Protein AF-A0A7C9F5W0-F1 (afdb_monomer)

Mean predicted aligned error: 7.7 Å

Structure (mmCIF, N/CA/C/O backbone):
data_AF-A0A7C9F5W0-F1
#
_entry.id   AF-A0A7C9F5W0-F1
#
loop_
_atom_site.group_PDB
_atom_site.id
_atom_site.type_symbol
_atom_site.label_atom_id
_atom_site.label_alt_id
_atom_site.label_comp_id
_atom_site.label_asym_id
_atom_site.label_entity_id
_atom_site.label_seq_id
_atom_site.pdbx_PDB_ins_code
_atom_site.Cartn_x
_atom_site.Cartn_y
_atom_site.Cartn_z
_atom_site.occupancy
_atom_site.B_iso_or_equiv
_atom_site.auth_seq_id
_atom_site.auth_comp_id
_atom_site.auth_asym_id
_atom_site.auth_atom_id
_atom_site.pdbx_PDB_model_num
ATOM 1 N N . LEU A 1 1 ? 6.423 -10.987 11.512 1.00 59.75 1 LEU A N 1
ATOM 2 C CA . LEU A 1 1 ? 6.586 -11.895 10.346 1.00 59.75 1 LEU A CA 1
ATOM 3 C C . LEU A 1 1 ? 6.073 -11.214 9.077 1.00 59.75 1 LEU A C 1
ATOM 5 O O . LEU A 1 1 ? 4.986 -10.656 9.118 1.00 59.75 1 LEU A O 1
ATOM 9 N N . GLN A 1 2 ? 6.806 -11.281 7.961 1.00 72.88 2 GLN A N 1
ATOM 10 C CA . GLN A 1 2 ? 6.276 -10.926 6.635 1.00 72.88 2 GLN A CA 1
ATOM 11 C C . GLN A 1 2 ? 5.880 -12.221 5.919 1.00 72.88 2 GLN A C 1
ATOM 13 O O . GLN A 1 2 ? 6.742 -13.038 5.603 1.00 72.88 2 GLN A O 1
ATOM 18 N N . SER A 1 3 ? 4.579 -12.455 5.740 1.00 81.19 3 SER A N 1
ATOM 19 C CA . SER A 1 3 ? 4.082 -13.720 5.176 1.00 81.19 3 SER A CA 1
ATOM 20 C C . SER A 1 3 ? 3.840 -13.618 3.671 1.00 81.19 3 SER A C 1
ATOM 22 O O . SER A 1 3 ? 4.361 -14.426 2.905 1.00 81.19 3 SER A O 1
ATOM 24 N N . VAL A 1 4 ? 3.106 -12.589 3.246 1.00 92.00 4 VAL A N 1
ATOM 25 C CA . VAL A 1 4 ? 2.642 -12.423 1.866 1.00 92.00 4 VAL A CA 1
ATOM 26 C C . VAL A 1 4 ? 2.950 -11.015 1.377 1.00 92.00 4 VAL A C 1
ATOM 28 O O . VAL A 1 4 ? 2.816 -10.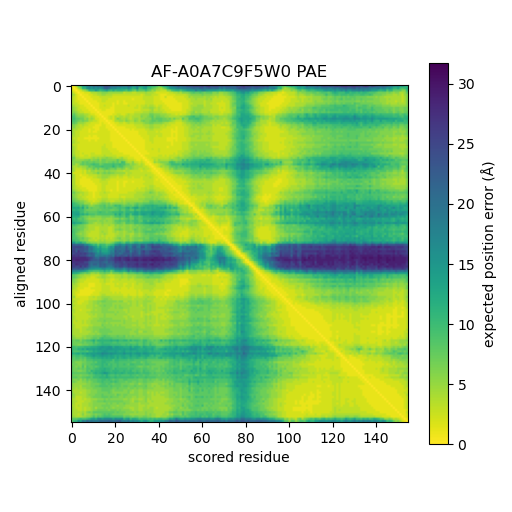040 2.124 1.00 92.00 4 VAL A O 1
ATOM 31 N N . GLU A 1 5 ? 3.340 -10.925 0.113 1.00 94.19 5 GLU A N 1
ATOM 32 C CA . GLU A 1 5 ? 3.573 -9.684 -0.606 1.00 94.19 5 GLU A CA 1
ATOM 33 C C . GLU A 1 5 ? 3.008 -9.763 -2.027 1.00 94.19 5 GLU A C 1
ATOM 35 O O . GLU A 1 5 ? 3.079 -10.797 -2.686 1.00 94.19 5 GLU A O 1
ATOM 40 N N . THR A 1 6 ? 2.436 -8.661 -2.496 1.00 96.44 6 THR A N 1
ATOM 41 C CA . THR A 1 6 ? 1.995 -8.464 -3.874 1.00 96.44 6 THR A CA 1
ATOM 42 C C . THR A 1 6 ? 2.593 -7.174 -4.407 1.00 96.44 6 THR A C 1
ATOM 44 O O . THR A 1 6 ? 2.461 -6.113 -3.795 1.00 96.44 6 THR A O 1
ATOM 47 N N . LEU A 1 7 ? 3.248 -7.280 -5.555 1.00 97.12 7 LEU A N 1
ATOM 48 C CA . LEU A 1 7 ? 3.830 -6.178 -6.300 1.00 97.12 7 LEU A CA 1
ATOM 49 C C . LEU A 1 7 ? 3.141 -6.087 -7.659 1.00 97.12 7 LEU A C 1
ATOM 51 O O . LEU A 1 7 ? 2.989 -7.090 -8.357 1.00 97.12 7 LEU A O 1
ATOM 55 N N . VAL A 1 8 ? 2.743 -4.878 -8.032 1.00 97.56 8 VAL A N 1
ATOM 56 C CA . VAL A 1 8 ? 2.261 -4.552 -9.374 1.00 97.56 8 VAL A CA 1
ATOM 57 C C . VAL A 1 8 ? 3.175 -3.474 -9.919 1.00 97.56 8 VAL A C 1
ATOM 59 O O . VAL A 1 8 ? 3.322 -2.433 -9.288 1.00 97.56 8 VAL A O 1
ATOM 62 N N . VAL A 1 9 ? 3.804 -3.727 -11.061 1.00 97.25 9 VAL A N 1
ATOM 63 C CA . VAL A 1 9 ? 4.745 -2.803 -11.700 1.00 97.25 9 VAL A CA 1
ATOM 64 C C . VAL A 1 9 ? 4.319 -2.580 -13.147 1.00 97.25 9 VAL A C 1
ATOM 66 O O . VAL A 1 9 ? 4.123 -3.534 -13.898 1.00 97.25 9 VAL A O 1
ATOM 69 N N . GLN A 1 10 ? 4.171 -1.321 -13.539 1.00 96.38 10 GLN A N 1
ATOM 70 C CA . GLN A 1 10 ? 3.725 -0.899 -14.863 1.00 96.38 10 GLN A CA 1
ATOM 71 C C . GLN A 1 10 ? 4.672 0.156 -15.421 1.00 96.38 10 GLN A C 1
ATOM 73 O O . GLN A 1 10 ? 4.951 1.157 -14.762 1.00 96.38 10 GLN A O 1
ATOM 78 N N . GLY A 1 11 ? 5.168 -0.066 -16.637 1.00 95.19 11 GLY A N 1
ATOM 79 C CA . GLY A 1 11 ? 6.000 0.903 -17.348 1.00 95.19 11 GLY A CA 1
ATOM 80 C C . GLY A 1 11 ? 7.314 1.239 -16.647 1.00 95.19 11 GLY A C 1
ATOM 81 O O . GLY A 1 11 ? 7.776 2.370 -16.769 1.00 95.19 11 GLY A O 1
ATOM 82 N N . ALA A 1 12 ? 7.903 0.296 -15.904 1.00 95.00 12 ALA A N 1
ATOM 83 C CA . ALA A 1 12 ? 9.179 0.510 -15.224 1.00 95.00 12 ALA A CA 1
ATOM 84 C C . ALA A 1 12 ? 10.267 1.016 -16.184 1.00 95.00 12 ALA A C 1
ATOM 86 O O . ALA A 1 12 ? 10.288 0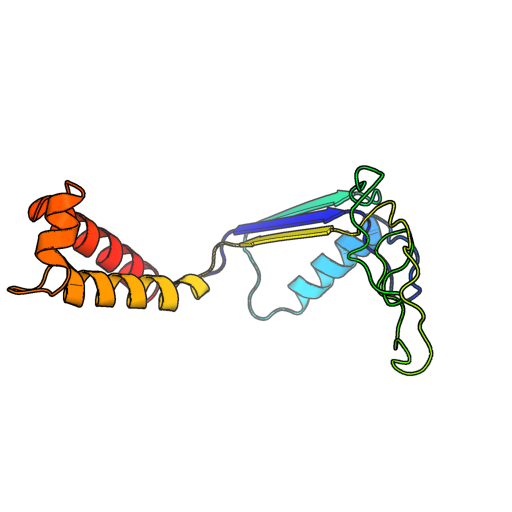.661 -17.365 1.00 95.00 12 ALA A O 1
ATOM 87 N N . LEU A 1 13 ? 11.164 1.841 -15.650 1.00 92.06 13 LEU A N 1
ATOM 88 C CA . LEU A 1 13 ? 12.301 2.402 -16.368 1.00 92.06 13 LEU A CA 1
ATOM 89 C C . LEU A 1 13 ? 13.603 1.827 -15.811 1.00 92.06 13 LEU A C 1
ATOM 91 O O . LEU A 1 13 ? 13.707 1.587 -14.606 1.00 92.06 13 LEU A O 1
ATOM 95 N N . ASP A 1 14 ? 14.576 1.604 -16.686 1.00 89.50 14 ASP A N 1
ATOM 96 C CA . ASP A 1 14 ? 15.941 1.260 -16.309 1.00 89.50 14 ASP A CA 1
ATOM 97 C C . ASP A 1 14 ? 16.748 2.511 -15.906 1.00 89.50 14 ASP A C 1
ATOM 99 O O . ASP A 1 14 ? 16.262 3.645 -15.931 1.00 89.50 14 ASP A O 1
ATOM 103 N N . SER A 1 15 ? 18.012 2.316 -15.524 1.00 82.31 15 SER A N 1
ATOM 104 C CA . SER A 1 15 ? 18.911 3.414 -15.147 1.00 82.31 15 SER A CA 1
ATOM 105 C C . SER A 1 15 ? 19.243 4.378 -16.293 1.00 82.31 15 SER A C 1
ATOM 107 O O . SER A 1 15 ? 19.744 5.468 -16.036 1.00 82.31 15 SER A O 1
ATOM 109 N N . GLY A 1 16 ? 19.007 3.979 -17.545 1.00 83.69 16 GLY A N 1
ATOM 110 C CA . GLY A 1 16 ? 19.163 4.811 -18.738 1.00 83.69 16 GLY A CA 1
ATOM 111 C C . GLY A 1 16 ? 17.876 5.532 -19.153 1.00 83.69 16 GLY A C 1
ATOM 112 O O . GLY A 1 16 ? 17.865 6.193 -20.191 1.00 83.69 16 GLY A O 1
ATOM 113 N N . GLY A 1 17 ? 16.793 5.401 -18.379 1.00 83.50 17 GLY A N 1
ATOM 114 C CA . GLY A 1 17 ? 15.490 5.981 -18.699 1.00 83.50 17 GLY A CA 1
ATOM 115 C C . GLY A 1 17 ? 14.744 5.255 -19.822 1.00 83.50 17 GLY A C 1
ATOM 116 O O . GLY A 1 17 ? 13.773 5.796 -20.346 1.00 83.50 17 GLY A O 1
ATOM 117 N N . GLN A 1 18 ? 15.171 4.050 -20.208 1.00 89.44 18 GLN A N 1
ATOM 118 C CA . GLN A 1 18 ? 14.470 3.212 -21.183 1.00 89.44 18 GLN A CA 1
ATOM 119 C C . GLN A 1 18 ? 13.486 2.272 -20.487 1.00 89.44 18 GLN A C 1
ATOM 121 O O . GLN A 1 18 ? 13.596 2.003 -19.293 1.00 89.44 18 GLN A O 1
ATOM 126 N N . ARG A 1 19 ? 12.491 1.762 -21.224 1.00 92.44 19 ARG A N 1
ATOM 127 C CA . ARG A 1 19 ? 11.513 0.813 -20.669 1.00 92.44 19 ARG A CA 1
ATOM 128 C C . ARG A 1 19 ? 12.202 -0.492 -20.290 1.00 92.44 19 ARG A C 1
ATOM 130 O O . ARG A 1 19 ? 12.713 -1.192 -21.160 1.00 92.44 19 ARG A O 1
ATOM 137 N N . ALA A 1 20 ? 12.127 -0.839 -19.010 1.00 94.88 20 ALA A N 1
ATOM 138 C CA . ALA A 1 20 ? 12.619 -2.111 -18.515 1.00 94.88 20 ALA A CA 1
ATOM 139 C C . ALA A 1 20 ? 11.747 -3.260 -19.042 1.00 94.88 20 ALA A C 1
ATOM 141 O O . ALA A 1 20 ? 10.511 -3.203 -19.030 1.00 94.88 20 ALA A O 1
ATOM 142 N N . SER A 1 21 ? 12.397 -4.331 -19.478 1.00 96.25 21 SER A N 1
ATOM 143 C CA . SER A 1 21 ? 11.756 -5.593 -19.825 1.00 96.25 21 SER A CA 1
ATOM 144 C C . SER A 1 21 ? 11.158 -6.273 -18.590 1.00 96.25 21 SER A C 1
ATOM 146 O O . SER A 1 21 ? 11.587 -6.075 -17.450 1.00 96.25 21 SER A O 1
ATOM 148 N N . VAL A 1 22 ? 10.180 -7.154 -18.816 1.00 96.31 22 VAL A N 1
ATOM 149 C CA . VAL A 1 22 ? 9.582 -7.966 -17.743 1.00 96.31 22 VAL A CA 1
ATOM 150 C C . VAL A 1 22 ? 10.648 -8.786 -17.007 1.00 96.31 22 VAL A C 1
ATOM 152 O O . VAL A 1 22 ? 10.619 -8.866 -15.779 1.00 96.31 22 VAL A O 1
ATOM 155 N N . SER A 1 23 ? 11.613 -9.352 -17.739 1.00 96.62 23 SER A N 1
ATOM 156 C CA . SER A 1 23 ? 12.718 -10.126 -17.167 1.00 96.62 23 SER A CA 1
ATOM 157 C C . SER A 1 23 ? 13.623 -9.289 -16.270 1.00 96.62 23 SER A C 1
ATOM 159 O O . SER A 1 23 ? 13.989 -9.757 -15.195 1.00 96.62 23 SER A O 1
ATOM 161 N N . GLU A 1 24 ? 13.951 -8.055 -16.658 1.00 96.44 24 GLU A N 1
ATOM 162 C CA . GLU A 1 24 ? 14.793 -7.169 -15.842 1.00 96.44 24 GLU A CA 1
ATOM 163 C C . GLU A 1 24 ? 14.106 -6.812 -14.525 1.00 96.44 24 GLU A C 1
ATOM 165 O O . GLU A 1 24 ? 14.724 -6.891 -13.461 1.00 96.44 24 GLU A O 1
ATOM 170 N N . VAL A 1 25 ? 12.807 -6.498 -14.565 1.00 96.19 25 VAL A N 1
ATOM 171 C CA . VAL A 1 25 ? 12.019 -6.219 -13.356 1.00 96.19 25 VAL A CA 1
ATOM 172 C C . VAL A 1 25 ? 11.972 -7.451 -12.443 1.00 96.19 25 VAL A C 1
ATOM 174 O O . VAL A 1 25 ? 12.225 -7.344 -11.241 1.00 96.19 25 VAL A O 1
ATOM 177 N N . GLN A 1 26 ? 11.706 -8.636 -13.000 1.00 96.19 26 GLN A N 1
ATOM 178 C CA . GLN A 1 26 ? 11.672 -9.894 -12.244 1.00 96.19 26 GLN A CA 1
ATOM 179 C C . GLN A 1 26 ? 13.022 -10.230 -11.601 1.00 96.19 26 GLN A C 1
ATOM 181 O O . GLN A 1 26 ? 13.069 -10.603 -10.425 1.00 96.19 26 GLN A O 1
ATOM 186 N N . GLN A 1 27 ? 14.117 -10.086 -12.349 1.00 95.88 27 GLN A N 1
ATOM 187 C CA . GLN A 1 27 ? 15.471 -10.335 -11.858 1.00 95.88 27 GLN A CA 1
ATOM 188 C C . GLN A 1 27 ? 15.854 -9.342 -10.764 1.00 95.88 27 GLN A C 1
ATOM 190 O O . GLN A 1 27 ? 16.364 -9.757 -9.728 1.00 95.88 27 GLN A O 1
ATOM 195 N N . THR A 1 28 ? 15.537 -8.059 -10.945 1.00 95.31 28 THR A N 1
ATOM 196 C CA . THR A 1 28 ? 15.815 -7.004 -9.961 1.00 95.31 28 THR A CA 1
ATOM 197 C C . THR A 1 28 ? 15.097 -7.272 -8.641 1.00 95.31 28 THR A C 1
ATOM 199 O O . THR A 1 28 ? 15.712 -7.232 -7.576 1.00 95.31 28 THR A O 1
ATOM 202 N N . ILE A 1 29 ? 13.807 -7.612 -8.696 1.00 94.00 29 ILE A N 1
ATOM 203 C CA . ILE A 1 29 ? 13.016 -7.929 -7.500 1.00 94.00 29 ILE A CA 1
ATOM 204 C C . ILE A 1 29 ? 13.531 -9.211 -6.832 1.00 94.00 29 ILE A C 1
ATOM 206 O O . ILE A 1 29 ? 13.684 -9.257 -5.610 1.00 94.00 29 ILE A O 1
ATOM 210 N N . SER A 1 30 ? 13.863 -10.236 -7.621 1.00 93.19 30 SER A N 1
ATOM 211 C CA . SER A 1 30 ? 14.428 -11.489 -7.106 1.00 93.19 30 SER A CA 1
ATOM 212 C C . SER A 1 30 ? 15.784 -11.272 -6.430 1.00 93.19 30 SER A C 1
ATOM 214 O O . SER A 1 30 ? 16.014 -11.791 -5.338 1.00 93.19 30 SER A O 1
ATOM 216 N N . ALA A 1 31 ? 16.661 -10.466 -7.033 1.00 94.31 31 ALA A N 1
ATOM 217 C CA . ALA A 1 31 ? 17.958 -10.103 -6.473 1.00 94.31 31 ALA A CA 1
ATOM 218 C C . ALA A 1 31 ? 17.801 -9.306 -5.168 1.00 94.31 31 ALA A C 1
ATOM 220 O O . ALA A 1 31 ? 18.456 -9.621 -4.174 1.00 94.31 31 ALA A O 1
ATOM 221 N N . ALA A 1 32 ? 16.874 -8.342 -5.132 1.00 92.44 32 ALA A N 1
ATOM 222 C CA . ALA A 1 32 ? 16.574 -7.564 -3.933 1.00 92.44 32 ALA A CA 1
ATOM 223 C C . ALA A 1 32 ? 16.100 -8.451 -2.769 1.00 92.44 32 ALA A C 1
ATOM 225 O O . ALA A 1 32 ? 16.580 -8.301 -1.646 1.00 92.44 32 ALA A O 1
ATOM 226 N N . TYR A 1 33 ? 15.211 -9.420 -3.020 1.00 91.12 33 TYR A N 1
ATOM 227 C CA . TYR A 1 33 ? 14.799 -10.378 -1.987 1.00 91.12 33 TYR A CA 1
ATOM 228 C C . TYR A 1 33 ? 15.875 -11.400 -1.625 1.00 91.12 33 TYR A C 1
ATOM 230 O O . TYR A 1 33 ? 15.866 -11.901 -0.501 1.00 91.12 33 TYR A O 1
ATOM 238 N N . GLY A 1 34 ? 16.785 -11.719 -2.546 1.00 89.06 34 GLY A N 1
ATOM 239 C CA . GLY A 1 34 ? 17.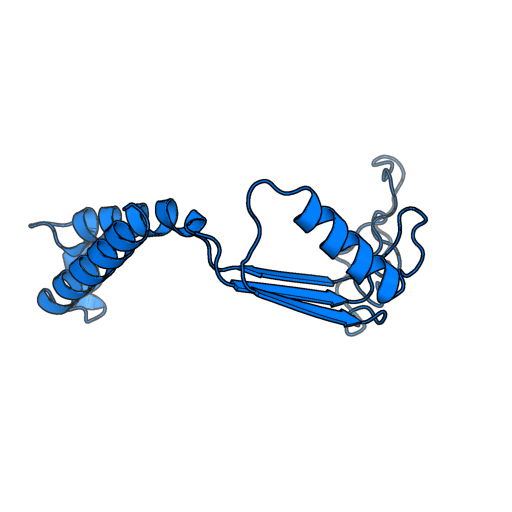946 -12.566 -2.274 1.00 89.06 34 GLY A CA 1
ATOM 240 C C . GLY A 1 34 ? 18.916 -11.929 -1.277 1.00 89.06 34 GLY A C 1
ATOM 241 O O . GLY A 1 34 ? 19.467 -12.630 -0.434 1.00 89.06 34 GLY A O 1
ATOM 242 N N . ALA A 1 35 ? 19.077 -10.604 -1.332 1.00 89.19 35 ALA A N 1
ATOM 243 C CA . ALA A 1 35 ? 19.949 -9.845 -0.434 1.00 89.19 35 ALA A CA 1
ATOM 244 C C . ALA A 1 35 ? 19.278 -9.421 0.892 1.00 89.19 35 ALA A C 1
ATOM 246 O O . ALA A 1 35 ? 19.958 -8.972 1.815 1.00 89.19 35 ALA A O 1
ATOM 247 N N . ALA A 1 36 ? 17.950 -9.521 1.003 1.00 87.56 36 ALA A N 1
ATOM 248 C CA . ALA A 1 36 ? 17.208 -9.007 2.150 1.00 87.56 36 ALA A CA 1
ATOM 249 C C . ALA A 1 36 ? 17.272 -9.939 3.374 1.00 87.56 36 ALA A C 1
ATOM 251 O O . ALA A 1 36 ? 16.973 -11.128 3.289 1.00 87.56 36 ALA A O 1
ATOM 252 N N . ILE A 1 37 ? 17.543 -9.362 4.554 1.00 81.31 37 ILE A N 1
ATOM 253 C CA . ILE A 1 37 ? 17.519 -10.071 5.853 1.00 81.31 37 ILE A CA 1
ATOM 254 C C . ILE A 1 37 ? 16.122 -10.641 6.144 1.00 81.31 37 ILE A C 1
ATOM 256 O O . ILE A 1 37 ? 15.976 -11.723 6.709 1.00 81.31 37 ILE A O 1
ATOM 260 N N . THR A 1 38 ? 15.078 -9.910 5.748 1.00 81.12 38 THR A N 1
ATOM 261 C CA . THR A 1 38 ? 13.688 -10.358 5.850 1.00 81.12 38 THR A CA 1
ATOM 262 C C . THR A 1 38 ? 13.049 -10.325 4.471 1.00 81.12 38 THR A C 1
ATOM 264 O O . THR A 1 38 ? 13.052 -9.295 3.800 1.00 81.12 38 THR A O 1
ATOM 267 N N . ARG A 1 39 ? 12.499 -11.465 4.051 1.00 86.56 39 ARG A N 1
ATOM 268 C CA . ARG A 1 39 ? 11.792 -11.622 2.777 1.00 86.56 39 ARG A CA 1
ATOM 269 C C . ARG A 1 39 ? 10.407 -12.225 3.012 1.00 86.56 39 ARG A C 1
ATOM 271 O O . ARG A 1 39 ? 10.246 -12.989 3.972 1.00 86.56 39 ARG A O 1
ATOM 278 N N . PRO A 1 40 ? 9.410 -11.900 2.174 1.00 88.50 40 PRO A N 1
ATOM 279 C CA . PRO A 1 40 ? 8.103 -12.538 2.258 1.00 88.50 40 PRO A CA 1
ATOM 280 C C . PRO A 1 40 ? 8.222 -14.040 1.964 1.00 88.50 40 PRO A C 1
ATOM 282 O O . PRO A 1 40 ? 9.069 -14.462 1.176 1.00 88.50 40 PRO A O 1
ATOM 285 N N . ARG A 1 41 ? 7.361 -14.857 2.582 1.00 89.38 41 ARG A N 1
ATOM 286 C CA . ARG A 1 41 ? 7.278 -16.294 2.261 1.00 89.38 41 ARG A CA 1
ATOM 287 C C . ARG A 1 41 ? 6.646 -16.524 0.892 1.00 89.38 41 ARG A C 1
ATOM 289 O O . ARG A 1 41 ? 7.087 -17.401 0.160 1.00 89.38 41 ARG A O 1
ATOM 296 N N . PHE A 1 42 ? 5.645 -15.716 0.556 1.00 90.62 42 PHE A N 1
ATOM 297 C CA . PHE A 1 42 ? 4.963 -15.731 -0.732 1.00 90.62 42 PHE A CA 1
ATOM 298 C C . PHE A 1 42 ? 5.028 -14.343 -1.360 1.00 90.62 42 PHE A C 1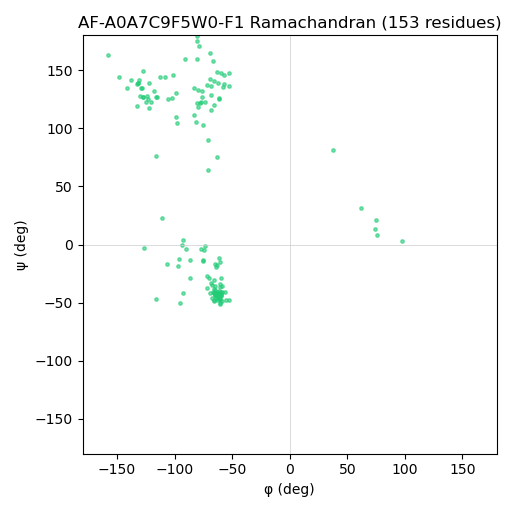
ATOM 300 O O . PHE A 1 42 ? 4.655 -13.356 -0.725 1.00 90.62 42 PHE A O 1
ATOM 307 N N . CYS A 1 43 ? 5.486 -14.269 -2.607 1.00 92.81 43 CYS A N 1
ATOM 308 C CA . CYS A 1 43 ? 5.527 -13.038 -3.383 1.00 92.81 43 CYS A CA 1
ATOM 309 C C . CYS A 1 43 ? 4.777 -13.255 -4.698 1.00 92.81 43 CYS A C 1
ATOM 311 O O . CYS A 1 43 ? 5.119 -14.152 -5.465 1.00 92.81 43 CYS A O 1
ATOM 313 N N . HIS A 1 44 ? 3.759 -12.437 -4.943 1.00 95.62 44 HIS A N 1
ATOM 314 C CA . HIS A 1 44 ? 3.097 -12.335 -6.235 1.00 95.62 44 HIS A CA 1
ATOM 315 C C . HIS A 1 44 ? 3.594 -11.077 -6.945 1.00 95.62 44 HIS A C 1
ATOM 317 O O . HIS A 1 44 ? 3.507 -9.978 -6.396 1.00 95.62 44 HIS A O 1
ATOM 323 N N . LEU A 1 45 ? 4.090 -11.226 -8.170 1.00 96.62 45 LEU A N 1
ATOM 324 C CA . LEU A 1 45 ? 4.594 -10.124 -8.977 1.00 96.62 45 LEU A CA 1
ATOM 325 C C . LEU A 1 45 ? 3.831 -10.071 -10.303 1.00 96.62 45 LEU A C 1
ATOM 327 O O . LEU A 1 45 ? 3.910 -10.997 -11.104 1.00 96.62 45 LEU A O 1
ATOM 331 N N . SER A 1 46 ? 3.126 -8.966 -10.531 1.00 97.44 46 SER A N 1
ATOM 332 C CA . SER A 1 46 ? 2.516 -8.624 -11.815 1.00 97.44 46 SER A CA 1
ATOM 333 C C . SER A 1 46 ? 3.326 -7.513 -12.474 1.00 97.44 46 SER A C 1
ATOM 335 O O . SER A 1 46 ? 3.555 -6.472 -11.856 1.00 97.44 46 SER A O 1
ATOM 337 N N . VAL A 1 47 ? 3.778 -7.735 -13.710 1.00 97.44 47 VAL A N 1
ATOM 338 C CA . VAL A 1 47 ? 4.602 -6.775 -14.457 1.00 97.44 47 VAL A CA 1
ATOM 339 C C . VAL A 1 47 ? 3.998 -6.529 -15.828 1.00 97.44 47 VAL A C 1
ATOM 341 O O . VAL A 1 47 ? 3.652 -7.469 -16.539 1.00 97.44 47 VAL A O 1
ATOM 344 N N . SER A 1 48 ? 3.936 -5.261 -16.215 1.00 96.00 48 SER A N 1
ATOM 345 C CA . SER A 1 48 ? 3.641 -4.822 -17.573 1.00 96.00 48 SER A CA 1
ATOM 346 C C . SER A 1 48 ? 4.662 -3.776 -18.002 1.00 96.00 48 SER A C 1
ATOM 348 O O . SER A 1 48 ? 5.015 -2.887 -17.227 1.00 96.00 48 SER A O 1
ATOM 350 N N . THR A 1 49 ? 5.120 -3.843 -19.249 1.00 95.56 49 THR A N 1
ATOM 351 C CA . THR A 1 49 ? 5.962 -2.792 -19.845 1.00 95.56 49 THR A CA 1
ATOM 352 C C . THR A 1 49 ? 5.152 -1.552 -20.228 1.00 95.56 49 THR A C 1
ATOM 354 O O . THR A 1 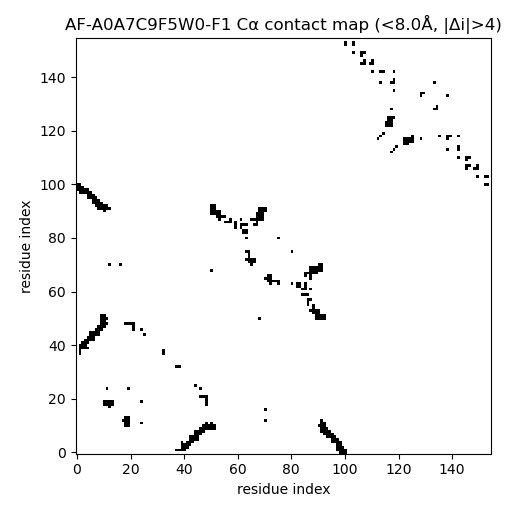49 ? 5.729 -0.495 -20.472 1.00 95.56 49 THR A O 1
ATOM 357 N N . CYS A 1 50 ? 3.821 -1.661 -20.263 1.00 94.38 50 CYS A N 1
ATOM 358 C CA . CYS A 1 50 ? 2.930 -0.551 -20.569 1.00 94.38 50 CYS A CA 1
ATOM 359 C C . CYS A 1 50 ? 2.737 0.332 -19.319 1.00 94.38 50 CYS A C 1
ATOM 361 O O . CYS A 1 50 ? 2.299 -0.198 -18.290 1.00 94.38 50 CYS A O 1
ATOM 363 N N . PRO A 1 51 ? 3.068 1.637 -19.371 1.00 94.25 51 PRO A N 1
ATOM 364 C CA . PRO A 1 51 ? 2.775 2.582 -18.293 1.00 94.25 51 PRO A CA 1
ATOM 365 C C . PRO A 1 51 ? 1.267 2.855 -18.181 1.00 94.25 51 PRO A C 1
ATOM 367 O O . PRO A 1 51 ? 0.496 2.566 -19.098 1.00 94.25 51 PRO A O 1
ATOM 370 N N . LEU A 1 52 ? 0.836 3.443 -17.063 1.00 93.75 52 LEU A N 1
ATOM 371 C CA . LEU A 1 52 ? -0.562 3.823 -16.873 1.00 93.75 52 LEU A CA 1
ATOM 372 C C . LEU A 1 52 ? -0.885 5.055 -17.739 1.00 93.75 52 LEU A C 1
ATOM 374 O O . LEU A 1 52 ? -0.227 6.082 -17.563 1.00 93.75 52 LEU A O 1
ATOM 378 N N . PRO A 1 53 ? -1.876 5.001 -18.646 1.00 93.31 53 PRO A N 1
ATOM 379 C CA . PRO A 1 53 ? -2.251 6.155 -19.455 1.00 93.31 53 PRO A CA 1
ATOM 380 C C . PRO A 1 53 ? -2.917 7.239 -18.602 1.00 93.31 53 PRO A C 1
ATOM 382 O O . PRO A 1 53 ? -3.710 6.942 -17.706 1.00 93.31 53 PRO A O 1
ATOM 385 N N . ILE A 1 54 ? -2.629 8.500 -18.917 1.00 90.19 54 ILE A N 1
ATOM 386 C CA . ILE A 1 54 ? -3.289 9.660 -18.320 1.00 90.19 54 ILE A CA 1
ATOM 387 C C . ILE A 1 54 ? -4.386 10.149 -19.279 1.00 90.19 54 ILE A C 1
ATOM 389 O O . ILE A 1 54 ? -4.119 10.317 -20.470 1.00 90.19 54 ILE A O 1
ATOM 393 N N . PRO A 1 55 ? -5.626 10.376 -18.803 1.00 86.00 55 PRO A N 1
ATOM 394 C CA . PRO A 1 55 ? -6.685 10.926 -19.642 1.00 86.00 55 PRO A CA 1
ATOM 395 C C . PRO A 1 55 ? -6.371 12.381 -20.006 1.00 86.00 55 PRO A C 1
ATOM 397 O O . PRO A 1 55 ? -6.103 13.194 -19.122 1.00 86.00 55 PRO A O 1
ATOM 400 N N . LEU A 1 56 ? -6.429 12.707 -21.300 1.00 83.44 56 LEU A N 1
ATOM 401 C CA . LEU A 1 56 ? -6.118 14.042 -21.817 1.00 83.44 56 LEU A CA 1
ATOM 402 C C . LEU A 1 56 ? -7.384 14.781 -22.299 1.00 83.44 56 LEU A C 1
ATOM 404 O O . LEU A 1 56 ? -8.268 14.139 -22.873 1.00 83.44 56 LEU A O 1
ATOM 408 N N . PRO A 1 57 ? -7.469 16.116 -22.111 1.00 84.94 57 PRO A N 1
ATOM 409 C CA . PRO A 1 57 ? -6.465 16.964 -21.462 1.00 84.94 57 PRO A CA 1
ATOM 410 C C . PRO A 1 57 ? -6.431 16.733 -19.945 1.00 84.94 57 PRO A C 1
ATOM 412 O O . PRO A 1 57 ? -7.472 16.627 -19.297 1.00 84.94 57 PRO A O 1
ATOM 415 N N . PHE A 1 58 ? -5.226 16.656 -19.384 1.00 80.12 58 PHE A N 1
ATOM 416 C CA . PHE A 1 58 ? -5.024 16.527 -17.945 1.00 80.12 58 PHE A CA 1
ATOM 417 C C . PHE A 1 58 ? -4.639 17.892 -17.367 1.00 80.12 58 PHE A C 1
ATOM 419 O O . PHE A 1 58 ? -3.963 18.660 -18.053 1.00 80.12 58 PHE A O 1
ATOM 426 N N . PRO A 1 59 ? -5.044 18.232 -16.130 1.00 81.12 59 PRO A N 1
ATOM 427 C CA . PRO A 1 59 ? -4.601 19.469 -15.499 1.00 81.12 59 PRO A CA 1
ATOM 428 C C . PRO A 1 59 ? -3.070 19.590 -15.517 1.00 81.12 59 PRO A C 1
ATOM 430 O O . PRO A 1 59 ? -2.374 18.626 -15.199 1.00 81.12 59 PRO A O 1
ATOM 433 N N . SER A 1 60 ? -2.553 20.776 -15.847 1.00 78.19 60 SER A N 1
ATOM 434 C CA . SER A 1 60 ? -1.116 21.085 -15.931 1.00 78.19 60 SER A CA 1
ATOM 435 C C . SER A 1 60 ? -0.452 21.134 -14.543 1.00 78.19 60 SER A C 1
ATOM 437 O O . SER A 1 60 ? -0.021 22.187 -14.075 1.00 78.19 60 SER A O 1
ATOM 439 N N . ILE A 1 61 ? -0.432 19.998 -13.842 1.00 82.31 61 ILE A N 1
ATOM 440 C CA . ILE A 1 61 ? 0.122 19.849 -12.487 1.00 82.31 61 ILE A CA 1
ATOM 441 C C . ILE A 1 61 ? 1.559 19.327 -12.487 1.00 82.31 61 ILE A C 1
ATOM 443 O O . ILE A 1 61 ? 2.216 19.347 -11.447 1.00 82.31 61 ILE A O 1
ATOM 447 N N . PHE A 1 62 ? 2.036 18.838 -13.631 1.00 82.31 62 PHE A N 1
ATOM 448 C CA . PHE A 1 62 ? 3.390 18.328 -13.780 1.00 82.31 62 PHE A CA 1
ATOM 449 C C . PHE A 1 62 ? 4.358 19.478 -14.047 1.00 82.31 62 PHE A C 1
ATOM 451 O O . PHE A 1 62 ? 4.073 20.374 -14.843 1.00 82.31 62 PHE A O 1
ATOM 458 N N . SER A 1 63 ? 5.489 19.463 -13.345 1.00 78.88 63 SER A N 1
ATOM 459 C CA . SER A 1 63 ? 6.600 20.367 -13.622 1.00 78.88 63 SER A CA 1
ATOM 460 C C . SER A 1 63 ? 7.413 19.874 -14.820 1.00 78.88 63 SER A C 1
ATOM 462 O O . SER A 1 63 ? 7.267 18.744 -15.278 1.00 78.88 63 SER A O 1
ATOM 464 N N . ASP A 1 64 ? 8.335 20.714 -15.275 1.00 78.88 64 ASP A N 1
ATOM 465 C CA . ASP A 1 64 ? 9.373 20.396 -16.260 1.00 78.88 64 ASP A CA 1
ATOM 466 C C . ASP A 1 64 ? 10.347 19.290 -15.807 1.00 78.88 64 ASP A C 1
ATOM 468 O O . ASP A 1 64 ? 11.092 18.746 -16.617 1.00 78.88 64 ASP A O 1
ATOM 472 N N . ALA A 1 65 ? 10.316 18.917 -14.524 1.00 82.62 65 ALA A N 1
ATOM 473 C CA . ALA A 1 65 ? 11.040 17.768 -13.984 1.00 82.62 65 ALA A CA 1
ATOM 474 C C . ALA A 1 65 ? 10.401 16.417 -14.356 1.00 82.62 65 ALA A C 1
ATOM 476 O O . ALA A 1 65 ? 10.938 15.369 -14.001 1.00 82.62 65 ALA A O 1
ATOM 477 N N . VAL A 1 66 ? 9.241 16.421 -15.016 1.00 86.25 66 VAL A N 1
ATOM 478 C CA . VAL A 1 66 ? 8.535 15.216 -15.452 1.00 86.25 66 VAL A CA 1
ATOM 479 C C . VAL A 1 66 ? 8.485 15.211 -16.972 1.00 86.25 66 VAL A C 1
ATOM 481 O O . VAL A 1 66 ? 8.063 16.188 -17.579 1.00 86.25 66 VAL A O 1
ATOM 484 N N . GLY A 1 67 ? 8.922 14.120 -17.594 1.00 86.00 67 GLY A N 1
ATOM 485 C CA . GLY A 1 67 ? 8.831 13.937 -19.038 1.00 86.00 67 GLY A CA 1
ATOM 486 C C . GLY A 1 67 ? 7.443 13.483 -19.491 1.00 86.00 67 GLY A C 1
ATOM 487 O O . GLY A 1 67 ? 6.548 13.202 -18.691 1.00 86.00 67 GLY A O 1
ATOM 488 N N . GLN A 1 68 ? 7.242 13.393 -20.806 1.00 87.81 68 GLN A N 1
ATOM 489 C CA . GLN A 1 68 ? 5.927 13.088 -21.390 1.00 87.81 68 GLN A CA 1
ATOM 490 C C . GLN A 1 68 ? 5.403 11.697 -21.024 1.00 87.81 68 GLN A C 1
ATOM 492 O O . GLN A 1 68 ? 4.204 11.440 -21.141 1.00 87.81 68 GLN A O 1
ATOM 497 N N . GLN A 1 69 ? 6.275 10.785 -20.597 1.00 87.94 69 GLN A N 1
ATOM 498 C CA . GLN A 1 69 ? 5.887 9.447 -20.183 1.00 87.94 69 GLN A CA 1
ATOM 499 C C . GLN A 1 69 ? 6.047 9.223 -18.677 1.00 87.94 69 GLN A C 1
ATOM 501 O O . GLN A 1 69 ? 6.159 8.067 -18.250 1.00 87.94 69 GLN A O 1
ATOM 506 N N . GLY A 1 70 ? 6.035 10.311 -17.896 1.00 86.62 70 GLY A N 1
ATOM 507 C CA . GLY A 1 70 ? 6.044 10.298 -16.437 1.00 86.62 70 GLY A CA 1
ATOM 508 C C . GLY A 1 70 ? 7.403 9.977 -15.822 1.00 86.62 70 GLY A C 1
ATOM 509 O O . GLY A 1 70 ? 7.488 9.748 -14.616 1.00 86.62 70 GLY A O 1
ATOM 510 N N . GLU A 1 71 ? 8.456 9.917 -16.635 1.00 87.19 71 GLU A N 1
ATOM 511 C CA . GLU A 1 71 ? 9.834 9.799 -16.184 1.00 87.19 71 GLU A CA 1
ATOM 512 C C . GLU A 1 71 ? 10.266 11.053 -15.420 1.00 87.19 71 GLU A C 1
ATOM 514 O O . GLU A 1 71 ? 9.922 12.172 -15.796 1.00 87.19 71 GLU A O 1
ATOM 519 N N . ILE A 1 72 ? 11.034 10.878 -14.344 1.00 85.69 72 ILE A N 1
ATOM 520 C CA . ILE A 1 72 ? 11.616 12.009 -13.620 1.00 85.69 72 ILE A CA 1
ATOM 521 C C . ILE A 1 72 ? 12.902 12.410 -14.346 1.00 85.69 72 ILE A C 1
ATOM 523 O O . ILE A 1 72 ? 13.884 11.665 -14.343 1.00 85.69 72 ILE A O 1
ATOM 527 N N . LEU A 1 73 ? 12.885 13.584 -14.972 1.00 80.81 73 LEU A N 1
ATOM 528 C CA . LEU A 1 73 ? 14.035 14.197 -15.627 1.00 80.81 73 LEU A CA 1
ATOM 529 C C . LEU A 1 73 ? 14.937 14.795 -14.533 1.00 80.81 73 LEU A C 1
ATOM 531 O O . LEU A 1 73 ? 14.488 15.575 -13.694 1.00 80.81 73 LEU A O 1
ATOM 535 N N . GLY A 1 74 ? 16.202 14.372 -14.474 1.00 70.00 74 GLY A N 1
ATOM 536 C CA . GLY A 1 74 ? 17.130 14.777 -13.411 1.00 70.00 74 GLY A CA 1
ATOM 537 C C . GLY A 1 74 ? 17.368 16.295 -13.338 1.00 70.00 74 GLY A C 1
ATOM 538 O O . GLY A 1 74 ? 17.382 16.968 -14.361 1.00 70.00 74 GLY A O 1
ATOM 539 N N . ASN A 1 75 ? 17.591 16.801 -12.114 1.00 62.03 75 ASN A N 1
ATOM 540 C CA . ASN A 1 75 ? 17.913 18.189 -11.736 1.00 62.03 75 ASN A CA 1
ATOM 541 C C . ASN A 1 75 ? 17.194 19.289 -12.546 1.00 62.03 75 ASN A C 1
ATOM 543 O O . ASN A 1 75 ? 17.812 19.907 -13.418 1.00 62.03 75 ASN A O 1
ATOM 547 N N . PRO A 1 76 ? 15.932 19.618 -12.208 1.00 57.69 76 PRO A N 1
ATOM 548 C CA . PRO A 1 76 ? 15.314 20.838 -12.712 1.00 57.69 76 PRO A CA 1
ATOM 549 C C . PRO A 1 76 ? 16.123 22.039 -12.211 1.00 57.69 76 PRO A C 1
ATOM 551 O O . PRO A 1 76 ? 16.385 22.161 -11.013 1.00 57.69 76 PRO A O 1
ATOM 554 N N . ASN A 1 77 ? 16.557 22.909 -13.122 1.00 56.84 77 ASN A N 1
ATOM 555 C CA . ASN A 1 77 ? 17.220 24.153 -12.754 1.00 56.84 77 ASN A CA 1
ATOM 556 C C . ASN A 1 77 ? 16.118 25.167 -12.390 1.00 56.84 77 ASN A C 1
ATOM 558 O O . ASN A 1 77 ? 15.424 25.636 -13.297 1.00 56.84 77 ASN A O 1
ATOM 562 N N . PRO A 1 78 ? 15.900 25.481 -11.097 1.00 57.62 78 PRO A N 1
ATOM 563 C CA . PRO A 1 78 ? 14.721 26.228 -10.647 1.00 57.62 78 PRO A CA 1
ATOM 564 C C . PRO A 1 78 ? 14.650 27.653 -11.216 1.00 57.62 78 PRO A C 1
ATOM 566 O O . PRO A 1 78 ? 13.576 28.251 -11.234 1.00 57.62 78 PRO A O 1
ATOM 569 N N . ASP A 1 79 ? 15.772 28.171 -11.722 1.00 58.53 79 ASP A N 1
ATOM 570 C CA . ASP A 1 79 ? 15.916 29.550 -12.191 1.00 58.53 79 ASP A CA 1
ATOM 571 C C . ASP A 1 79 ? 15.592 29.749 -13.687 1.00 58.53 79 ASP A C 1
ATOM 573 O O . ASP A 1 79 ? 15.623 30.881 -14.170 1.00 58.53 79 ASP A O 1
ATOM 577 N N . LEU A 1 80 ? 15.284 28.684 -14.445 1.00 55.56 80 LEU A N 1
ATOM 578 C CA . LEU A 1 80 ? 15.151 28.752 -15.914 1.00 55.56 80 LEU A CA 1
ATOM 579 C C . LEU A 1 80 ? 13.834 28.221 -16.493 1.00 55.56 80 LEU A C 1
ATOM 581 O O . LEU A 1 80 ? 13.634 28.319 -17.704 1.00 55.56 80 LEU A O 1
ATOM 585 N N . ALA A 1 81 ? 12.927 27.684 -15.680 1.00 54.22 81 ALA A N 1
ATOM 586 C CA . ALA A 1 81 ? 11.763 26.976 -16.199 1.00 54.22 81 ALA A CA 1
ATOM 587 C C . ALA A 1 81 ? 10.501 27.858 -16.247 1.00 54.22 81 ALA A C 1
ATOM 589 O O . ALA A 1 81 ? 9.859 28.082 -15.214 1.00 54.22 81 ALA A O 1
ATOM 590 N N . PRO A 1 82 ? 10.066 28.346 -17.425 1.00 55.34 82 PRO A N 1
ATOM 591 C CA . PRO A 1 82 ? 8.674 28.739 -17.580 1.00 55.34 82 PRO A CA 1
ATOM 592 C C . PRO A 1 82 ? 7.791 27.527 -17.257 1.00 55.34 82 PRO A C 1
ATOM 594 O O . PRO A 1 82 ? 8.086 26.411 -17.687 1.00 55.34 82 PRO A O 1
ATOM 597 N N . LYS A 1 83 ? 6.694 27.751 -16.518 1.00 58.91 83 LYS A N 1
ATOM 598 C CA . LYS A 1 83 ? 5.623 26.766 -16.287 1.00 58.91 83 LYS A CA 1
ATOM 599 C C . LYS A 1 83 ? 4.959 26.427 -17.621 1.00 58.91 83 LYS A C 1
ATOM 601 O O . LYS A 1 83 ? 3.895 26.944 -17.951 1.00 58.91 83 LYS A O 1
ATOM 606 N N . THR A 1 84 ? 5.635 25.638 -18.439 1.00 58.31 84 THR A N 1
ATOM 607 C CA . THR A 1 84 ? 5.066 25.108 -19.667 1.00 58.31 84 THR A CA 1
ATOM 608 C C . THR A 1 84 ? 4.134 23.975 -19.272 1.00 58.31 84 THR A C 1
ATOM 610 O O . THR A 1 84 ? 4.461 23.143 -18.429 1.00 58.31 84 THR A O 1
ATOM 613 N N . SER A 1 85 ? 2.923 23.995 -19.821 1.00 66.75 85 SER A N 1
ATOM 614 C CA . SER A 1 85 ? 1.987 22.888 -19.679 1.00 66.75 85 SER A CA 1
ATOM 615 C C . SER A 1 85 ? 2.519 21.732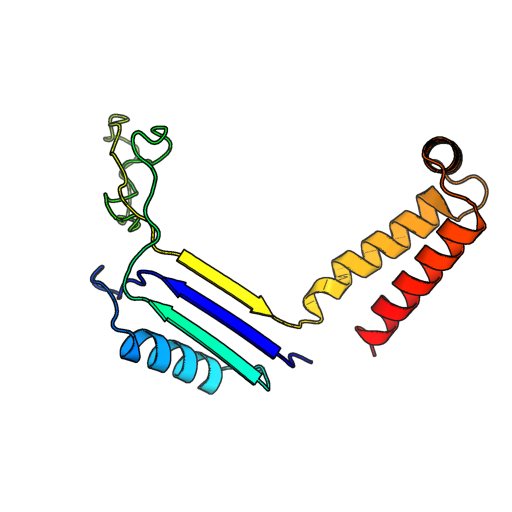 -20.515 1.00 66.75 85 SER A C 1
ATOM 617 O O . SER A 1 85 ? 2.243 21.670 -21.711 1.00 66.75 85 SER A O 1
ATOM 619 N N . LEU A 1 86 ? 3.337 20.865 -19.923 1.00 73.94 86 LEU A N 1
ATOM 620 C CA . LEU A 1 86 ? 3.699 19.614 -20.569 1.00 73.94 86 LEU A CA 1
ATOM 621 C C . LEU A 1 86 ? 2.534 18.633 -20.419 1.00 73.94 86 LEU A C 1
ATOM 623 O O . LEU A 1 86 ? 2.136 18.296 -19.302 1.00 73.94 86 LEU A O 1
ATOM 627 N N . ASP A 1 87 ? 2.011 18.157 -21.546 1.00 84.62 87 ASP A N 1
ATOM 628 C CA . ASP A 1 87 ? 1.027 17.079 -21.552 1.00 84.62 87 ASP A CA 1
ATOM 629 C C . ASP A 1 87 ? 1.738 15.751 -21.275 1.00 84.62 87 ASP A C 1
ATOM 631 O O . ASP A 1 87 ? 2.398 15.176 -22.141 1.00 84.62 87 ASP A O 1
ATOM 635 N N . VAL A 1 88 ? 1.611 15.260 -20.044 1.00 88.81 88 VAL A N 1
ATOM 636 C CA . VAL A 1 88 ? 2.086 13.925 -19.669 1.00 88.81 88 VAL A CA 1
ATOM 637 C C . VAL A 1 88 ? 1.056 12.895 -20.129 1.00 88.81 88 VAL A C 1
ATOM 639 O O . VAL A 1 88 ? -0.095 12.910 -19.699 1.00 88.81 88 VAL A O 1
ATOM 642 N N . HIS A 1 89 ? 1.468 11.991 -21.015 1.00 90.69 89 HIS A N 1
ATOM 643 C CA . HIS A 1 89 ? 0.597 11.005 -21.659 1.00 90.69 89 HIS A CA 1
ATOM 644 C C . HIS A 1 89 ? 0.422 9.725 -20.838 1.00 90.69 89 HIS A C 1
ATOM 646 O O . HIS A 1 89 ? -0.589 9.031 -20.953 1.00 90.69 89 HIS A O 1
ATOM 652 N N . SER A 1 90 ? 1.423 9.369 -20.036 1.00 92.25 90 SER A N 1
ATOM 653 C CA . SER A 1 90 ? 1.404 8.158 -19.216 1.00 92.25 90 SER A CA 1
ATOM 654 C C . SER A 1 90 ? 2.372 8.277 -18.048 1.00 92.25 90 SER A C 1
ATOM 656 O O . SER A 1 90 ? 3.243 9.138 -18.079 1.00 92.25 90 SER A O 1
ATOM 658 N N . ILE A 1 91 ? 2.229 7.426 -17.032 1.00 92.12 91 ILE A N 1
ATOM 659 C CA . ILE A 1 91 ? 3.122 7.383 -15.869 1.00 92.12 91 ILE A CA 1
ATOM 660 C C . ILE A 1 91 ? 3.559 5.949 -15.551 1.00 92.12 91 ILE A C 1
ATOM 662 O O . ILE A 1 91 ? 2.730 5.031 -15.576 1.00 92.12 91 ILE A O 1
ATOM 666 N N . PRO A 1 92 ? 4.840 5.721 -15.209 1.00 94.12 92 PRO A N 1
ATOM 667 C CA . PRO A 1 92 ? 5.249 4.489 -14.562 1.00 94.12 92 PRO A CA 1
ATOM 668 C C . PRO A 1 92 ? 4.532 4.384 -13.218 1.00 94.12 92 PRO A C 1
ATOM 670 O O . PRO A 1 92 ? 4.416 5.364 -12.481 1.00 94.12 92 PRO A O 1
ATOM 673 N N . MET A 1 93 ? 4.067 3.192 -12.877 1.00 94.25 93 MET A N 1
ATOM 674 C CA . MET A 1 93 ? 3.393 2.943 -11.610 1.00 94.25 93 MET A CA 1
ATOM 675 C C . MET A 1 93 ? 3.984 1.706 -10.953 1.00 94.25 93 MET A C 1
ATOM 677 O O . MET A 1 93 ? 4.212 0.682 -11.595 1.00 94.25 93 MET A O 1
ATOM 681 N N . ALA A 1 94 ? 4.166 1.783 -9.639 1.00 95.25 94 ALA A N 1
ATOM 682 C CA . ALA A 1 94 ? 4.382 0.615 -8.810 1.00 95.25 94 ALA A CA 1
ATOM 683 C C . ALA A 1 94 ? 3.421 0.649 -7.619 1.00 95.25 94 ALA A C 1
ATOM 685 O O . ALA A 1 94 ? 3.277 1.674 -6.955 1.00 95.25 94 ALA A O 1
ATOM 686 N N . ALA A 1 95 ? 2.787 -0.482 -7.334 1.00 96.56 95 ALA A N 1
ATOM 687 C CA . ALA A 1 95 ? 1.989 -0.692 -6.138 1.00 96.56 95 ALA A CA 1
ATOM 688 C C . ALA A 1 95 ? 2.544 -1.883 -5.359 1.00 96.56 95 ALA A C 1
ATOM 690 O O . ALA A 1 95 ? 2.930 -2.905 -5.932 1.00 96.56 95 ALA A O 1
ATOM 691 N N . ARG A 1 96 ? 2.580 -1.746 -4.034 1.00 94.75 96 ARG A N 1
ATOM 692 C CA . ARG A 1 96 ? 3.109 -2.753 -3.117 1.00 94.75 96 ARG A CA 1
ATOM 693 C C . ARG A 1 96 ? 2.131 -2.967 -1.975 1.00 94.75 96 ARG A C 1
ATOM 695 O O . ARG A 1 96 ? 1.878 -2.053 -1.196 1.00 94.75 96 ARG A O 1
ATOM 702 N N . LEU A 1 97 ? 1.641 -4.191 -1.847 1.00 94.69 97 LEU A N 1
ATOM 703 C CA . LEU A 1 97 ? 0.834 -4.641 -0.721 1.00 94.69 97 LEU A CA 1
ATOM 704 C C . LEU A 1 97 ? 1.602 -5.721 0.034 1.00 94.69 97 LEU A C 1
ATOM 706 O O . LEU A 1 97 ? 2.040 -6.703 -0.559 1.00 94.69 97 LEU A O 1
ATOM 710 N N . ARG A 1 98 ? 1.767 -5.560 1.347 1.00 91.19 98 ARG A N 1
ATOM 711 C CA . ARG A 1 98 ? 2.540 -6.497 2.167 1.00 91.19 98 ARG A CA 1
ATOM 712 C C . ARG A 1 98 ? 1.895 -6.714 3.524 1.00 91.19 98 ARG A C 1
ATOM 714 O O . ARG A 1 98 ? 1.592 -5.754 4.226 1.00 91.19 98 ARG A O 1
ATOM 721 N N . SER A 1 99 ? 1.817 -7.974 3.943 1.00 89.75 99 SER A N 1
ATOM 722 C CA . SER A 1 99 ? 1.555 -8.330 5.338 1.00 89.75 99 SER A CA 1
ATOM 723 C C . SER A 1 99 ? 2.759 -7.948 6.198 1.00 89.75 99 SER A C 1
ATOM 725 O O . SER A 1 99 ? 3.845 -8.508 6.034 1.00 89.75 99 SER A O 1
ATOM 727 N N . SER A 1 100 ? 2.582 -7.012 7.128 1.00 87.31 100 SER A N 1
ATOM 728 C CA . SER A 1 100 ? 3.669 -6.493 7.959 1.00 87.31 100 SER A CA 1
ATOM 729 C C . SER A 1 100 ? 3.177 -6.089 9.344 1.00 87.31 100 SER A C 1
ATOM 731 O O . SER A 1 100 ? 2.109 -5.498 9.469 1.00 87.31 100 SER A O 1
ATOM 733 N N . SER A 1 101 ? 4.006 -6.307 10.368 1.00 89.75 101 SER A N 1
ATOM 734 C CA . SER A 1 101 ? 3.802 -5.742 11.710 1.00 89.75 101 SER A CA 1
ATOM 735 C C . SER A 1 101 ? 4.107 -4.241 11.778 1.00 89.75 101 SER A C 1
ATOM 737 O O . SER A 1 101 ? 3.893 -3.620 12.809 1.00 89.75 101 SER A O 1
ATOM 739 N N . ALA A 1 102 ? 4.539 -3.615 10.676 1.00 89.88 102 ALA A N 1
ATOM 740 C CA . ALA A 1 102 ? 4.748 -2.165 10.600 1.00 89.88 102 ALA A CA 1
ATOM 741 C C . ALA A 1 102 ? 3.472 -1.338 10.858 1.00 89.88 102 ALA A C 1
ATOM 743 O O . ALA A 1 102 ? 3.568 -0.142 11.107 1.00 89.88 102 ALA A O 1
ATOM 744 N N . ILE A 1 103 ? 2.287 -1.959 10.811 1.00 92.00 103 ILE A N 1
ATOM 745 C CA . ILE A 1 103 ? 1.017 -1.319 11.177 1.00 92.00 103 ILE A CA 1
ATOM 746 C C . ILE A 1 103 ? 0.837 -1.173 12.699 1.00 92.00 103 ILE A C 1
ATOM 748 O O . ILE A 1 103 ? -0.031 -0.427 13.143 1.00 92.00 103 ILE A O 1
ATOM 752 N N . LEU A 1 104 ? 1.656 -1.850 13.511 1.00 94.62 104 LEU A N 1
ATOM 753 C CA . LEU A 1 104 ? 1.521 -1.887 14.968 1.00 94.62 104 LEU A CA 1
ATOM 754 C C . LEU A 1 104 ? 1.437 -0.489 15.613 1.00 94.62 104 LEU A C 1
ATOM 756 O O . LEU A 1 104 ? 0.482 -0.267 16.353 1.00 94.62 104 LEU A O 1
ATOM 760 N N . PRO A 1 105 ? 2.306 0.498 15.300 1.00 95.62 105 PRO A N 1
ATOM 761 C CA . PRO A 1 105 ? 2.203 1.828 15.909 1.00 95.62 105 PRO A CA 1
ATOM 762 C C . PRO A 1 105 ? 0.872 2.528 15.610 1.00 95.62 105 PRO A C 1
ATOM 764 O O . PRO A 1 105 ? 0.344 3.253 16.451 1.00 95.62 105 PRO A O 1
ATOM 767 N N . PHE A 1 106 ? 0.304 2.296 14.421 1.00 95.69 106 PHE A N 1
ATOM 768 C CA . PHE A 1 106 ? -1.009 2.825 14.065 1.00 95.69 106 PHE A CA 1
ATOM 769 C C . PHE A 1 106 ? -2.105 2.198 14.932 1.00 95.69 106 PHE A C 1
ATOM 771 O O . PHE A 1 106 ? -2.921 2.928 15.491 1.00 95.69 106 PHE A O 1
ATOM 778 N N . LEU A 1 107 ? -2.101 0.870 15.083 1.00 96.81 107 LEU A N 1
ATOM 779 C CA . LEU A 1 107 ? -3.085 0.153 15.899 1.00 96.81 107 LEU A CA 1
ATOM 780 C C . LEU A 1 107 ? -2.983 0.532 17.378 1.00 96.81 107 LEU A C 1
ATOM 782 O O . LEU A 1 107 ? -4.000 0.865 17.981 1.00 96.81 107 LEU A O 1
ATOM 786 N N . SER A 1 108 ? -1.771 0.577 17.936 1.00 97.06 108 SER A N 1
ATOM 787 C CA . SER A 1 108 ? -1.542 0.974 19.330 1.00 97.06 108 SER A CA 1
ATOM 788 C C . SER A 1 108 ? -2.037 2.394 19.601 1.00 97.06 108 SER A C 1
ATOM 790 O O . SER A 1 108 ? -2.750 2.621 20.576 1.00 97.06 108 SER A O 1
ATOM 792 N N . ASN A 1 109 ? -1.757 3.337 18.696 1.00 97.75 109 ASN A N 1
ATOM 793 C CA . ASN A 1 109 ? -2.253 4.708 18.809 1.00 97.75 109 ASN A CA 1
ATOM 794 C C . ASN A 1 109 ? -3.791 4.770 18.708 1.00 97.75 109 ASN A C 1
ATOM 796 O O . ASN A 1 109 ? -4.444 5.519 19.429 1.00 97.75 109 ASN A O 1
ATOM 800 N N . ARG A 1 110 ? -4.420 3.979 17.827 1.00 97.06 110 ARG A N 1
ATOM 801 C CA . ARG A 1 110 ? -5.893 3.915 17.746 1.00 97.06 110 ARG A CA 1
ATOM 802 C C . ARG A 1 110 ? -6.512 3.324 19.011 1.00 97.06 110 ARG A C 1
ATOM 804 O O . ARG A 1 110 ? -7.487 3.888 19.498 1.00 97.06 110 ARG A O 1
ATOM 811 N N . LEU A 1 111 ? -5.922 2.269 19.569 1.00 97.38 111 LEU A N 1
ATOM 812 C CA . LEU A 1 111 ? -6.348 1.672 20.834 1.00 97.38 111 LEU A CA 1
ATOM 813 C C . LEU A 1 111 ? -6.237 2.665 21.998 1.00 97.38 111 LEU A C 1
ATOM 815 O O . LEU A 1 111 ? -7.173 2.802 22.784 1.00 97.38 111 LEU A O 1
ATOM 819 N N . GLU A 1 112 ? -5.117 3.384 22.098 1.00 96.94 112 GLU A N 1
ATOM 820 C CA . GLU A 1 112 ? -4.916 4.413 23.121 1.00 96.94 112 GLU A CA 1
ATOM 821 C C . GLU A 1 112 ? -5.954 5.535 23.000 1.00 96.94 112 GLU A C 1
ATOM 823 O O . GLU A 1 112 ? -6.606 5.891 23.985 1.00 96.94 112 GLU A O 1
ATOM 828 N N . ASN A 1 113 ? -6.170 6.046 21.785 1.00 96.19 113 ASN A N 1
ATOM 829 C CA . ASN A 1 113 ? -7.157 7.093 21.537 1.00 96.19 113 ASN A CA 1
ATOM 830 C C . ASN A 1 113 ? -8.582 6.626 21.849 1.00 96.19 113 ASN A C 1
ATOM 832 O O . ASN A 1 113 ? -9.329 7.365 22.48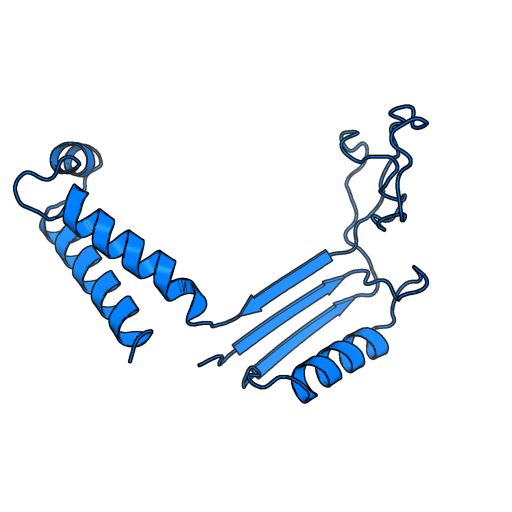5 1.00 96.19 113 ASN A O 1
ATOM 836 N N . LEU A 1 114 ? -8.961 5.407 21.456 1.00 96.00 114 LEU A N 1
ATOM 837 C CA . LEU A 1 114 ? -10.283 4.860 21.758 1.00 96.00 114 LEU A CA 1
ATOM 838 C C . LEU A 1 114 ? -10.494 4.725 23.272 1.00 96.00 114 LEU A C 1
ATOM 840 O O . LEU A 1 114 ? -11.533 5.125 23.793 1.00 96.00 114 LEU A O 1
ATOM 844 N N . ARG A 1 115 ? -9.481 4.246 24.003 1.00 95.06 115 ARG A N 1
ATOM 845 C CA . ARG A 1 115 ? -9.528 4.170 25.469 1.00 95.06 115 ARG A CA 1
ATOM 846 C C . ARG A 1 115 ? -9.704 5.551 26.094 1.00 95.06 115 ARG A C 1
ATOM 848 O O . ARG A 1 115 ? -10.599 5.733 26.913 1.00 95.06 115 ARG A O 1
ATOM 855 N N . LYS A 1 116 ? -8.886 6.523 25.689 1.00 95.38 116 LYS A N 1
ATOM 856 C CA . LYS A 1 116 ? -8.867 7.881 26.252 1.00 95.38 116 LYS A CA 1
ATOM 857 C C . LYS A 1 116 ? -10.119 8.696 25.919 1.00 95.38 116 LYS A C 1
ATOM 859 O O . LYS A 1 116 ? -10.614 9.435 26.766 1.00 95.38 116 LYS A O 1
ATOM 864 N N . PHE A 1 117 ? -10.604 8.601 24.684 1.00 94.75 117 PHE A N 1
ATOM 865 C CA . PHE A 1 117 ? -11.654 9.481 24.169 1.00 94.75 117 PHE A CA 1
ATOM 866 C C . PHE A 1 117 ? -13.024 8.814 24.032 1.00 94.75 117 PHE A C 1
ATOM 868 O O . PHE A 1 117 ? -14.009 9.545 23.960 1.00 94.75 117 PHE A O 1
ATOM 875 N N . GLY A 1 118 ? -13.107 7.482 24.049 1.00 93.06 118 GLY A N 1
ATOM 876 C CA . GLY A 1 118 ? -14.370 6.750 23.917 1.00 93.06 118 GLY A CA 1
ATOM 877 C C . GLY A 1 118 ? -14.771 5.927 25.138 1.00 93.06 118 GLY A C 1
ATOM 878 O O . GLY A 1 118 ? -15.916 6.015 25.566 1.00 93.06 118 GLY A O 1
ATOM 879 N N . ILE A 1 119 ? -13.850 5.145 25.710 1.00 92.75 119 ILE A N 1
ATOM 880 C CA . ILE A 1 119 ? -14.203 4.118 26.712 1.00 92.75 119 ILE A CA 1
ATOM 881 C C . ILE A 1 119 ? -14.109 4.638 28.152 1.00 92.75 119 ILE A C 1
ATOM 883 O O . ILE A 1 119 ? -14.950 4.313 28.992 1.00 92.75 119 ILE A O 1
ATOM 887 N N . GLN A 1 120 ? -13.072 5.418 28.477 1.00 92.81 120 GLN A N 1
ATOM 888 C CA . GLN A 1 120 ? -12.846 5.880 29.847 1.00 92.81 120 GLN A CA 1
ATOM 889 C C . GLN A 1 120 ? -14.047 6.657 30.398 1.00 92.81 120 GLN A C 1
ATOM 891 O O . GLN A 1 120 ? -14.738 7.401 29.700 1.00 92.81 120 GLN A O 1
ATOM 896 N N . ARG A 1 121 ? -14.293 6.514 31.701 1.00 87.88 121 ARG A N 1
ATOM 897 C CA . ARG A 1 121 ? -15.368 7.254 32.360 1.00 87.88 121 ARG A CA 1
ATOM 898 C C . ARG A 1 121 ? -15.104 8.758 32.247 1.00 87.88 121 ARG A C 1
ATOM 900 O O . ARG A 1 121 ? -14.056 9.230 32.674 1.00 87.88 121 ARG A O 1
ATOM 907 N N . GLY A 1 122 ? -16.075 9.498 31.713 1.00 85.81 122 GLY A N 1
ATOM 908 C CA . GLY A 1 122 ? -15.925 10.935 31.465 1.00 85.81 122 GLY A CA 1
ATOM 909 C C . GLY A 1 122 ? -15.042 11.260 30.258 1.00 85.81 122 GLY A C 1
ATOM 910 O O . GLY A 1 122 ? -14.507 12.364 30.180 1.00 85.81 122 GLY A O 1
ATOM 911 N N . ALA A 1 123 ? -14.862 10.312 29.334 1.00 90.12 123 ALA A N 1
ATOM 912 C CA . ALA A 1 123 ? -14.097 10.542 28.123 1.00 90.12 123 ALA A CA 1
ATOM 913 C C . ALA A 1 123 ? -14.673 11.704 27.299 1.00 90.12 123 ALA A C 1
ATOM 915 O O . ALA A 1 123 ? -15.880 11.802 27.075 1.00 90.12 123 ALA A O 1
ATOM 916 N N . LEU A 1 124 ? -13.778 12.567 26.812 1.00 89.00 124 LEU A N 1
ATOM 917 C CA . LEU A 1 124 ? -14.127 13.813 26.119 1.00 89.00 124 LEU A CA 1
ATOM 918 C C . LEU A 1 124 ? -14.961 13.591 24.847 1.00 89.00 124 LEU A C 1
ATOM 920 O O . LEU A 1 124 ? -15.735 14.462 24.464 1.00 89.00 124 LEU A O 1
ATOM 924 N N . GLY A 1 125 ? -14.797 12.440 24.189 1.00 91.94 125 GLY A N 1
ATOM 925 C CA . GLY A 1 125 ? -15.531 12.073 22.979 1.00 91.94 125 GLY A CA 1
ATOM 926 C C . GLY A 1 125 ? -16.799 11.256 23.232 1.00 91.94 125 GLY A C 1
ATOM 927 O O . GLY A 1 125 ? -17.486 10.936 22.268 1.00 91.94 125 GLY A O 1
ATOM 928 N N . GLY A 1 126 ? -17.137 10.926 24.484 1.00 90.56 126 GLY A N 1
ATOM 929 C CA . GLY A 1 126 ? -18.233 10.003 24.800 1.00 90.56 126 GLY A CA 1
ATOM 930 C C . GLY A 1 126 ? -19.596 10.458 24.265 1.00 90.56 126 GLY A C 1
ATOM 931 O O . GLY A 1 126 ? -20.276 9.701 23.576 1.00 90.56 126 GLY A O 1
ATOM 932 N N . GLU A 1 127 ? -19.974 11.718 24.505 1.00 91.81 127 GLU A N 1
ATOM 933 C CA . GLU A 1 127 ? -21.249 12.266 24.007 1.00 91.81 127 GLU A CA 1
ATOM 934 C C . GLU A 1 127 ? -21.274 12.418 22.479 1.00 91.81 127 GLU A C 1
ATOM 936 O O . GLU A 1 127 ? -22.313 12.215 21.847 1.00 91.81 127 GLU A O 1
ATOM 941 N N . LEU A 1 128 ? -20.129 12.724 21.859 1.00 94.81 128 LEU A N 1
ATOM 942 C CA . LEU A 1 128 ? -20.019 12.802 20.402 1.00 94.81 128 LEU A CA 1
ATOM 943 C C . LEU A 1 128 ? -20.237 11.425 19.764 1.00 94.81 128 LEU A C 1
ATOM 945 O O . LEU A 1 128 ? -21.042 11.297 18.846 1.00 94.81 128 LEU A O 1
ATOM 949 N N . LEU A 1 129 ? -19.562 10.397 20.282 1.00 93.88 129 LEU A N 1
ATOM 950 C CA . LEU A 1 129 ? -19.694 9.021 19.800 1.00 93.88 129 LEU A CA 1
ATOM 951 C C . LEU A 1 129 ? -21.126 8.511 19.974 1.00 93.88 129 LEU A C 1
ATOM 953 O O . LEU A 1 129 ? -21.690 7.938 19.045 1.00 93.88 129 LEU A O 1
ATOM 957 N N . LYS A 1 130 ? -21.757 8.820 21.108 1.00 92.25 130 LYS A N 1
ATOM 958 C CA . LYS A 1 130 ? -23.172 8.520 21.338 1.00 92.25 130 LYS A CA 1
ATOM 959 C C . LYS A 1 130 ? -24.089 9.226 20.335 1.00 92.25 130 LYS A C 1
ATOM 961 O O . LYS A 1 130 ? -25.030 8.617 19.837 1.00 92.25 130 LYS A O 1
ATOM 966 N N . THR A 1 131 ? -23.803 10.484 19.996 1.00 95.81 131 THR A N 1
ATOM 967 C CA . THR A 1 131 ? -24.549 11.242 18.971 1.00 95.81 131 THR A CA 1
ATOM 968 C C . THR A 1 131 ? -24.369 10.646 17.572 1.00 95.81 131 THR A C 1
ATOM 970 O O . THR A 1 131 ? -25.283 10.702 16.754 1.00 95.81 131 THR A O 1
ATOM 973 N N . TRP A 1 132 ? -23.216 10.036 17.295 1.00 95.69 132 TRP A N 1
ATOM 974 C CA . TRP A 1 132 ? -22.969 9.273 16.067 1.00 95.69 132 TRP A CA 1
ATOM 975 C C . TRP A 1 132 ? -23.611 7.879 16.070 1.00 95.69 132 TRP A C 1
ATOM 977 O O . TRP A 1 132 ? -23.568 7.198 15.050 1.00 95.69 132 TRP A O 1
ATOM 987 N N . GLY A 1 133 ? -24.236 7.476 17.180 1.00 95.88 133 GLY A N 1
ATOM 988 C CA . GLY A 1 133 ? -24.953 6.211 17.317 1.00 95.88 133 GLY A CA 1
ATOM 989 C C . GLY A 1 133 ? -24.159 5.088 17.983 1.00 95.88 133 GLY A C 1
ATOM 990 O O . GLY A 1 133 ? -24.701 3.996 18.112 1.00 95.88 133 GLY A O 1
ATOM 991 N N . PHE A 1 134 ? -22.928 5.337 18.440 1.00 95.25 134 PHE A N 1
ATOM 992 C CA . PHE A 1 134 ? -22.114 4.312 19.094 1.00 95.25 134 PHE A CA 1
ATOM 993 C C . PHE A 1 134 ? -22.582 4.045 20.526 1.00 95.25 134 PHE A C 1
ATOM 995 O O . PHE A 1 134 ? -22.686 4.957 21.357 1.00 95.25 134 PHE A O 1
ATOM 1002 N N . GLY A 1 135 ? -22.834 2.770 20.820 1.00 93.31 135 GLY A N 1
ATOM 1003 C CA . GLY A 1 135 ? -23.139 2.292 22.167 1.00 93.31 135 GLY A CA 1
ATOM 1004 C C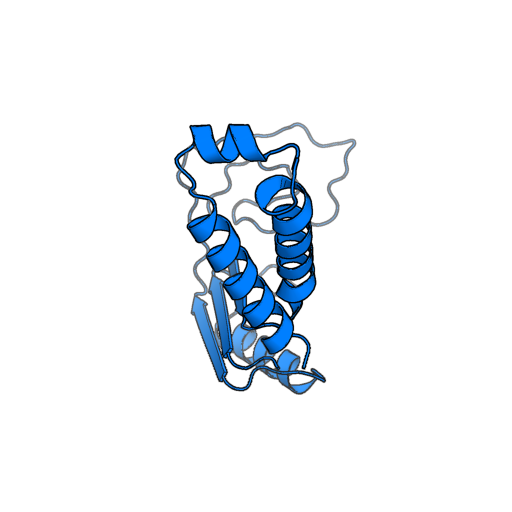 . GLY A 1 135 ? -21.882 2.111 23.020 1.00 93.31 135 GLY A C 1
ATOM 1005 O O . GLY A 1 135 ? -20.780 1.947 22.508 1.00 93.31 135 GLY A O 1
ATOM 1006 N N . LYS A 1 136 ? -22.041 2.091 24.349 1.00 91.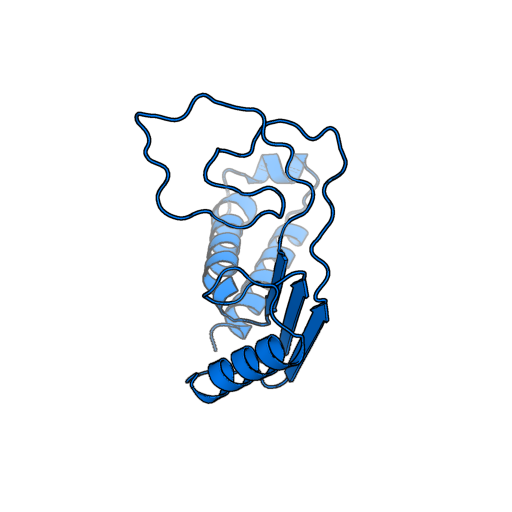50 136 LYS A N 1
ATOM 1007 C CA . LYS A 1 136 ? -20.919 1.821 25.265 1.00 91.50 136 LYS A CA 1
ATOM 1008 C C . LYS A 1 136 ? -20.315 0.431 25.031 1.00 91.50 136 LYS A C 1
ATOM 1010 O O . LYS A 1 136 ? -19.099 0.318 24.963 1.00 91.50 136 LYS A O 1
ATOM 1015 N N . GLU A 1 137 ? -21.170 -0.580 24.888 1.00 94.44 137 GLU A N 1
ATOM 1016 C CA . GLU A 1 137 ? -20.765 -1.969 24.633 1.00 94.44 137 GLU A CA 1
ATOM 1017 C C . GLU A 1 137 ? -20.002 -2.083 23.307 1.00 94.44 137 GLU A C 1
ATOM 1019 O O . GLU A 1 137 ? -18.907 -2.626 23.278 1.00 94.44 137 GLU A O 1
ATOM 1024 N N . GLU A 1 138 ? -20.492 -1.442 22.241 1.00 95.69 138 GLU A N 1
ATOM 1025 C CA . GLU A 1 138 ? -19.816 -1.419 20.937 1.00 95.69 138 GLU A CA 1
ATOM 1026 C C . GLU A 1 138 ? -18.403 -0.811 21.017 1.00 95.69 138 GLU A C 1
ATOM 1028 O O . GLU A 1 138 ? -17.460 -1.329 20.421 1.00 95.69 138 GLU A O 1
ATOM 1033 N N . LEU A 1 139 ? -18.226 0.271 21.785 1.00 95.31 139 LEU A N 1
ATOM 1034 C CA . LEU A 1 139 ? -16.908 0.882 21.989 1.00 95.31 139 LEU A CA 1
ATOM 1035 C C . LEU A 1 139 ? -15.964 -0.022 22.795 1.00 95.31 139 LEU A C 1
ATOM 1037 O O . LEU A 1 139 ? -14.756 -0.017 22.544 1.00 95.31 139 LEU A O 1
ATOM 1041 N N . GLU A 1 140 ? -16.493 -0.778 23.757 1.00 95.19 140 GLU A N 1
ATOM 1042 C CA . GLU A 1 140 ? -15.732 -1.760 24.534 1.00 95.19 140 GLU A CA 1
ATOM 1043 C C . GLU A 1 140 ? -15.298 -2.935 23.637 1.00 95.19 140 GLU A C 1
ATOM 1045 O O . GLU A 1 140 ? -14.100 -3.223 23.582 1.00 95.19 140 GLU A O 1
ATOM 1050 N N . ASP A 1 141 ? -16.202 -3.483 22.818 1.00 97.69 141 ASP A N 1
ATOM 1051 C CA . ASP A 1 141 ? -15.922 -4.543 21.832 1.00 97.69 141 ASP A CA 1
ATOM 1052 C C . ASP A 1 141 ? -14.867 -4.117 20.794 1.00 97.69 141 ASP A C 1
ATOM 1054 O O . ASP A 1 141 ? -13.936 -4.862 20.460 1.00 97.69 141 ASP A O 1
ATOM 1058 N N . MET A 1 142 ? -14.964 -2.879 20.294 1.00 96.62 142 MET A N 1
ATOM 1059 C CA . MET A 1 142 ? -13.945 -2.280 19.427 1.00 96.62 142 MET A CA 1
ATOM 1060 C C . MET A 1 142 ? -12.581 -2.202 20.126 1.00 96.62 142 MET A C 1
ATOM 1062 O O . MET A 1 142 ? -11.540 -2.455 19.510 1.00 96.62 142 MET A O 1
ATOM 1066 N N . GLY A 1 143 ? -12.575 -1.838 21.411 1.00 97.00 143 GLY A N 1
ATOM 1067 C CA . GLY A 1 143 ? -11.375 -1.758 22.236 1.00 97.00 143 GLY A CA 1
ATOM 1068 C C . GLY A 1 143 ? -10.710 -3.115 22.442 1.00 97.00 143 GLY A C 1
ATOM 1069 O O . GLY A 1 143 ? -9.488 -3.216 22.311 1.00 97.00 143 GLY A O 1
ATOM 1070 N N . GLU A 1 144 ? -11.497 -4.152 22.718 1.00 97.75 144 GLU A N 1
ATOM 1071 C CA . GLU A 1 144 ? -11.017 -5.531 22.836 1.00 97.75 144 GLU A CA 1
ATOM 1072 C C . GLU A 1 144 ? -10.436 -6.026 21.512 1.00 97.75 144 GLU A C 1
ATOM 1074 O O . GLU A 1 144 ? -9.284 -6.465 21.474 1.00 97.75 144 GLU A O 1
ATOM 1079 N N . THR A 1 145 ? -11.160 -5.823 20.408 1.00 97.50 145 THR A N 1
ATOM 1080 C CA . THR A 1 145 ? -10.713 -6.194 19.057 1.00 97.50 145 THR A CA 1
ATOM 1081 C C . THR A 1 145 ? -9.362 -5.559 18.712 1.00 97.50 145 THR A C 1
ATOM 1083 O O . THR A 1 145 ? -8.440 -6.239 18.256 1.00 97.50 145 THR A O 1
ATOM 1086 N N . LEU A 1 146 ? -9.201 -4.254 18.958 1.00 97.12 146 LEU A N 1
ATOM 1087 C CA . LEU A 1 146 ? -7.930 -3.560 18.725 1.00 97.12 146 LEU A CA 1
ATOM 1088 C C . LEU A 1 146 ? -6.817 -4.064 19.653 1.00 97.12 146 LEU A C 1
ATOM 1090 O O . LEU A 1 146 ? -5.672 -4.197 19.218 1.00 97.12 146 LEU A O 1
ATOM 1094 N N . SER A 1 147 ? -7.136 -4.359 20.914 1.00 97.25 147 SER A N 1
ATOM 1095 C CA . SER A 1 147 ? -6.181 -4.913 21.878 1.00 97.25 147 SER A CA 1
ATOM 1096 C C . SER A 1 147 ? -5.671 -6.290 21.444 1.00 97.25 147 SER A C 1
ATOM 1098 O O . SER A 1 147 ? -4.469 -6.553 21.528 1.00 97.25 147 SER A O 1
ATOM 1100 N N . ASP A 1 148 ? -6.550 -7.141 20.919 1.00 96.88 148 ASP A N 1
ATOM 1101 C CA . ASP A 1 148 ? -6.190 -8.453 20.383 1.00 96.88 148 ASP A CA 1
ATOM 1102 C C . ASP A 1 148 ? -5.316 -8.359 19.134 1.00 96.88 148 ASP A C 1
ATOM 1104 O O . ASP A 1 148 ? -4.332 -9.095 19.007 1.00 96.88 148 ASP A O 1
ATOM 1108 N N . MET A 1 149 ? -5.616 -7.419 18.234 1.00 95.50 149 MET A N 1
ATOM 1109 C CA . MET A 1 149 ? -4.777 -7.159 17.062 1.00 95.50 149 MET A CA 1
ATOM 1110 C C . MET A 1 149 ? -3.369 -6.696 17.458 1.00 95.50 149 MET A C 1
ATOM 1112 O O . MET A 1 149 ? -2.390 -7.190 16.899 1.00 95.50 149 MET A O 1
ATOM 1116 N N . VAL A 1 150 ? -3.254 -5.783 18.430 1.00 95.81 150 VAL A N 1
ATOM 1117 C CA . VAL A 1 150 ? -1.959 -5.309 18.955 1.00 95.81 150 VAL A CA 1
ATOM 1118 C C . VAL A 1 150 ? -1.169 -6.472 19.554 1.00 95.81 150 VAL A C 1
ATOM 1120 O O . VAL A 1 150 ? -0.038 -6.706 19.136 1.00 95.81 150 VAL A O 1
ATOM 1123 N N . ARG A 1 151 ? -1.787 -7.261 20.443 1.00 94.62 151 ARG A N 1
ATOM 1124 C CA . ARG A 1 151 ? -1.164 -8.440 21.070 1.00 94.62 151 ARG A CA 1
ATOM 1125 C C . ARG A 1 151 ? -0.700 -9.482 20.050 1.00 94.62 151 ARG A C 1
ATOM 1127 O O . ARG A 1 151 ? 0.320 -10.125 20.238 1.00 94.62 151 ARG A O 1
ATOM 1134 N N . THR A 1 152 ? -1.440 -9.660 18.959 1.00 91.94 152 THR A N 1
ATOM 1135 C CA . THR A 1 152 ? -1.076 -10.621 17.904 1.00 91.94 152 THR A CA 1
ATOM 1136 C C . THR A 1 152 ? 0.164 -10.176 17.116 1.00 91.94 152 THR A C 1
ATOM 1138 O O . THR A 1 152 ? 0.892 -11.006 16.570 1.00 91.94 152 THR A O 1
ATOM 1141 N N . LEU A 1 153 ? 0.396 -8.865 17.013 1.00 89.50 153 LEU A N 1
ATOM 1142 C CA . LEU A 1 153 ? 1.482 -8.279 16.223 1.00 89.50 153 LEU A CA 1
ATOM 1143 C C . LEU A 1 153 ? 2.729 -7.929 17.048 1.00 89.50 153 LEU A C 1
ATOM 1145 O O . LEU A 1 153 ? 3.797 -7.783 16.447 1.00 89.50 153 LEU A O 1
ATOM 1149 N N . ASP A 1 154 ? 2.586 -7.827 18.370 1.00 85.31 154 ASP A N 1
ATOM 1150 C CA . ASP A 1 154 ? 3.645 -7.661 19.372 1.00 85.31 154 ASP A CA 1
ATOM 1151 C C . ASP A 1 154 ? 3.674 -8.893 20.306 1.00 85.31 154 ASP A C 1
ATOM 1153 O O . ASP A 1 154 ? 3.080 -8.850 21.386 1.00 85.31 154 ASP A O 1
ATOM 1157 N N . PRO A 1 155 ? 4.230 -10.033 19.838 1.00 62.31 155 PRO A N 1
ATOM 1158 C CA . PRO A 1 155 ? 4.189 -11.309 20.554 1.00 62.31 155 PRO A CA 1
ATOM 1159 C C . PRO A 1 155 ? 5.082 -11.361 21.798 1.00 62.31 155 PRO A C 1
ATOM 1161 O O . PRO A 1 155 ? 6.199 -10.795 21.762 1.00 62.31 155 PRO A O 1
#

Nearest PDB structures (foldseek):
  5s5t-assembly1_B  TM=7.422E-01  e=2.429E-02  Bos taurus
  7z0g-assembly1_B  TM=6.113E-01  e=2.275E-02  Ovis aries
  7emj-assembly1_B  TM=5.857E-01  e=4.675E-02  Sus scrofa
  9g3x-assembly1_i  TM=6.260E-01  e=1.095E-01  Sus scrofa
  7muw-assembly1_BK  TM=5.776E-01  e=4.016E+00  Legionella pneumophila

Sequence (155 aa):
LQSVETLVVQGALDSGGQRASVSEVQQTISAAYGAAITRPRFCHLSVSTCPLPIPLPFPSIFSDAVGQQGEILGNPNPDLAPKTSLDVHSIPMAARLRSSSAILPFLSNRLENLRKFGIQRGALGGELLKTWGFGKEELEDMGETLSDMVRTLDP

Radius of gyration: 23.34 Å; Cα contacts (8 Å, |Δi|>4): 216; chains: 1; bounding box: 45×46×54 Å

Organism: Opuntia streptacantha (NCBI:txid393608)

InterPro domains:
  IPR049942 DML1/Misato [PTHR13391] (3-154)

Secondary structure (DSSP, 8-state):
---EEEEEEES-B-TTSSBPPHHHHHHHHHHHHHH-SS--SEEEEEEESSPEEPPSSPPS---TTB-TTS-B-S---TTT---------EE-EEEEEE--GGGHHHHHHHHHHHIIIIISTT-TTHHHHHHTT--HHHHHHHHHHHHHHHHHH--

pLDDT: mean 88.66, std 10.64, range [54.22, 97.75]

Foldseek 3Di:
DWAEKEKEWEQDADPVRHQDDPVRVVVVVVVVQVPDPDHYNYYHYHYYNHFAFDDPPDPQPDFPLAALARDGNPDDPVVDDDSDSRNNGGHIDMDMDIDALPCLVVLVVVLVCLVQQDADDVHVCPVVCVVVVDDNVNSVVVNVVSVVVNVVSVD

Solvent-accessible surface area (backbone atoms only — not comparable to full-atom values): 8944 Å² total; per-residue (Å²): 116,47,51,42,33,38,37,40,39,20,23,45,61,43,98,85,73,43,77,34,50,66,63,56,54,52,49,51,54,51,51,54,48,69,73,39,96,73,56,55,77,39,76,46,79,46,73,41,62,62,44,48,75,46,73,79,91,59,81,70,78,55,54,87,38,42,40,53,57,46,45,76,47,80,81,68,60,87,89,74,67,76,91,57,74,60,76,52,49,22,29,51,45,75,49,79,47,66,48,56,52,83,54,44,69,60,48,48,51,50,38,51,47,42,42,58,30,51,60,40,91,88,20,85,37,34,68,59,42,42,74,75,67,52,48,73,67,58,50,49,53,52,45,51,53,41,48,52,53,41,49,71,60,60,119